Protein AF-A0A9D3ZXK1-F1 (afdb_monomer_lite)

Radius of gyration: 19.66 Å; chains: 1; bounding box: 47×27×54 Å

Foldseek 3Di:
DVVLCVVLQFDDKDWACDDDPFHTDMDTHHPQKDKAWDDDDRFKTWIWIQRPVPRDIDIDIDGGCDPVNVVLVVVLVVVLVVLVVDDDDPVSVVVNVVSVVVVVVVVVVVVVVVVVVCPDDCVPCVPSCVVSVVVVVVVVVVVVVD

Secondary structure (DSSP, 8-state):
-HHHHHHTT--EEEEEPPBTTBPPEEEEE-TTEEEEEEEEETTEEEEEEEETTT--EEEEEEEPPPHHHHHHHHHHHHHHHHHHTS---HHHHHHHHHHHHHHHHHHHHHHHHHHHH--S-GGGTGGGTHHHHHHHHHHHHHHS--

pLDDT: mean 70.44, std 13.48, range [38.59, 92.44]

Sequence (146 aa):
MEGIRRKCSFHHGIDVGAEGSKGGLSLSWRHHDVVTLRSYLQDHIDVVIQDAEKGFLWHFTYFSRHPEERAYKKGYGDRLNELYAKDLDDDTLVELTKVQLGLNLEADKEEIFWKQRVRINWLSNSDRNITFFHKMVTGRMQRNAI

Organism: NCBI:txid47602

Structure (mmCIF, N/CA/C/O backbone):
data_AF-A0A9D3ZXK1-F1
#
_entry.id   AF-A0A9D3ZXK1-F1
#
loop_
_atom_site.group_PDB
_atom_site.id
_atom_site.type_symbol
_atom_site.label_atom_id
_atom_site.label_alt_id
_atom_site.label_comp_id
_atom_site.label_asym_id
_atom_site.label_entity_id
_atom_site.label_seq_id
_atom_site.pdbx_PDB_ins_code
_atom_site.Cartn_x
_atom_site.Cartn_y
_atom_site.Cartn_z
_atom_site.occupancy
_atom_site.B_iso_or_equiv
_atom_site.auth_seq_id
_atom_site.auth_comp_id
_atom_site.auth_asym_id
_atom_site.auth_atom_id
_atom_site.pdbx_PDB_model_num
ATOM 1 N N . MET A 1 1 ? -18.996 -6.599 2.495 1.00 62.66 1 MET A N 1
ATOM 2 C CA . MET A 1 1 ? -18.148 -7.823 2.493 1.00 62.66 1 MET A CA 1
ATOM 3 C C . MET A 1 1 ? -18.407 -8.718 3.711 1.00 62.66 1 MET A C 1
ATOM 5 O O 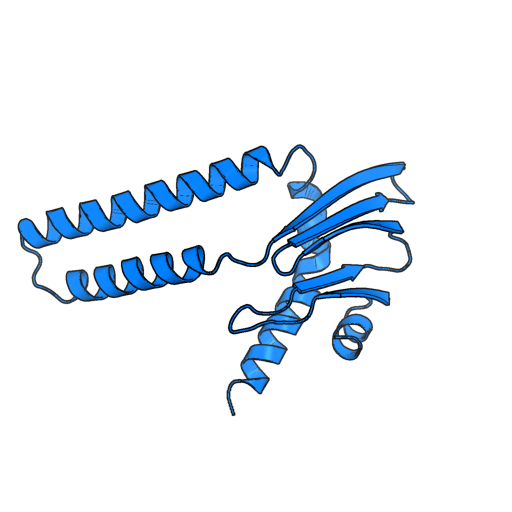. MET A 1 1 ? -17.498 -9.274 4.324 1.00 62.66 1 MET A O 1
ATOM 9 N N . GLU A 1 2 ? -19.681 -8.923 4.044 1.00 63.00 2 GLU A N 1
ATOM 10 C CA . GLU A 1 2 ? -20.082 -9.408 5.367 1.00 63.00 2 GLU A CA 1
ATOM 11 C C . GLU A 1 2 ? -19.888 -10.921 5.573 1.00 63.00 2 GLU A C 1
ATOM 13 O O . GLU A 1 2 ? -19.397 -11.347 6.617 1.00 63.00 2 GLU A O 1
ATOM 18 N N . GLY A 1 3 ? -20.174 -11.746 4.559 1.00 70.12 3 GLY A N 1
ATOM 19 C CA . GLY A 1 3 ? -20.013 -13.204 4.659 1.00 70.12 3 GLY A CA 1
ATOM 20 C C . GLY A 1 3 ? -18.559 -13.661 4.859 1.00 70.12 3 GLY A C 1
ATOM 21 O O . GLY A 1 3 ? -18.301 -14.598 5.613 1.00 70.12 3 GLY A O 1
ATOM 22 N N . ILE A 1 4 ? -17.593 -12.977 4.233 1.00 68.56 4 ILE A N 1
ATOM 23 C CA . ILE A 1 4 ? -16.153 -13.260 4.399 1.00 68.56 4 ILE A CA 1
ATOM 24 C C . ILE A 1 4 ? -15.669 -12.790 5.778 1.00 68.56 4 ILE A C 1
ATOM 26 O O . ILE A 1 4 ? -14.907 -13.507 6.426 1.00 68.56 4 ILE A O 1
ATOM 30 N N . ARG A 1 5 ? -16.158 -11.633 6.253 1.00 72.31 5 ARG A N 1
ATOM 31 C CA . ARG A 1 5 ? -15.882 -11.103 7.601 1.00 72.31 5 ARG A CA 1
ATOM 32 C C . ARG A 1 5 ? -16.267 -12.102 8.687 1.00 72.31 5 ARG A C 1
ATOM 34 O O . ARG A 1 5 ? -15.411 -12.493 9.479 1.00 72.31 5 ARG A O 1
ATOM 41 N N . ARG A 1 6 ? -17.516 -12.586 8.658 1.00 71.00 6 ARG A N 1
ATOM 42 C CA . ARG A 1 6 ? -18.026 -13.554 9.645 1.00 71.00 6 ARG A CA 1
ATOM 43 C C . ARG A 1 6 ? -17.235 -14.865 9.628 1.00 71.00 6 ARG A C 1
ATOM 45 O O . ARG A 1 6 ? -16.858 -15.355 10.685 1.00 71.00 6 ARG A O 1
ATOM 52 N N . LYS A 1 7 ? -16.881 -15.384 8.442 1.00 76.56 7 LYS A N 1
ATOM 53 C CA . LYS A 1 7 ? -16.013 -16.577 8.294 1.00 76.56 7 LYS A CA 1
ATOM 54 C C . LYS A 1 7 ? -14.593 -16.398 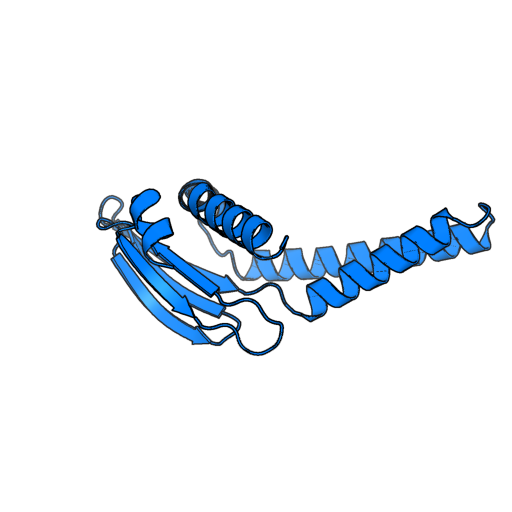8.849 1.00 76.56 7 LYS A C 1
ATOM 56 O O . LYS A 1 7 ? -13.880 -17.383 9.016 1.00 76.56 7 LYS A O 1
ATOM 61 N N . CYS A 1 8 ? -14.162 -15.163 9.086 1.00 69.12 8 CYS A N 1
ATOM 62 C CA . CYS A 1 8 ? -12.856 -14.835 9.655 1.00 69.12 8 CYS A CA 1
ATOM 63 C C . CYS A 1 8 ? -12.963 -14.311 11.099 1.00 69.12 8 CYS A C 1
ATOM 65 O O . CYS A 1 8 ? -12.000 -13.746 11.612 1.00 69.12 8 CYS A O 1
ATOM 67 N N . SER A 1 9 ? -14.122 -14.485 11.746 1.00 77.12 9 SER A N 1
ATOM 68 C CA . SER A 1 9 ? -14.406 -14.023 13.112 1.00 77.12 9 SER A CA 1
ATOM 69 C C . SER A 1 9 ? -14.305 -12.503 13.302 1.00 77.12 9 SER A C 1
ATOM 71 O O . SER A 1 9 ? -14.095 -12.026 14.419 1.00 77.12 9 SER A O 1
ATOM 73 N N . PHE A 1 10 ? -14.474 -11.726 12.227 1.00 77.56 10 PHE A N 1
ATOM 74 C CA . PHE A 1 10 ? -14.641 -10.275 12.296 1.00 77.56 10 PHE A CA 1
ATOM 75 C C . PHE A 1 10 ? -16.129 -9.938 12.337 1.00 77.56 10 PHE A C 1
ATOM 77 O O . PHE A 1 10 ? -16.892 -10.311 11.443 1.00 77.56 10 PHE A O 1
ATOM 84 N N . HIS A 1 11 ? -16.537 -9.236 13.390 1.00 80.69 11 HIS A N 1
ATOM 85 C CA . HIS A 1 11 ? -17.945 -9.007 13.719 1.00 80.69 11 HIS A CA 1
ATOM 86 C C . HIS A 1 11 ? -18.404 -7.645 13.212 1.00 80.69 11 HIS A C 1
ATOM 88 O O . HIS A 1 11 ? -19.489 -7.523 12.649 1.00 80.69 11 HIS A O 1
ATOM 94 N N . HIS A 1 12 ? -17.518 -6.655 13.267 1.00 78.06 12 HIS A N 1
ATOM 95 C CA . HIS A 1 12 ? -17.775 -5.285 12.841 1.00 78.06 12 HIS A CA 1
ATOM 96 C C . HIS A 1 12 ? -16.937 -4.939 11.616 1.00 78.06 12 HIS A C 1
ATOM 98 O O . HIS A 1 12 ? -15.946 -5.613 11.315 1.00 78.06 12 HIS A O 1
ATOM 104 N N . GLY A 1 13 ? -17.359 -3.926 10.868 1.00 79.19 13 GLY A N 1
ATOM 105 C CA . GLY A 1 13 ? -16.581 -3.427 9.746 1.00 79.19 13 GLY A CA 1
ATOM 106 C C . GLY A 1 13 ? -17.240 -2.276 9.002 1.00 79.19 13 GLY A C 1
ATOM 107 O O . GLY A 1 13 ? -18.461 -2.135 9.026 1.00 79.19 13 GLY A O 1
ATOM 108 N N . ILE A 1 14 ? -16.408 -1.489 8.326 1.00 76.69 14 ILE A N 1
ATOM 109 C CA . ILE A 1 14 ? -16.779 -0.380 7.448 1.00 76.69 14 ILE A CA 1
ATOM 110 C C . ILE A 1 14 ? -16.290 -0.722 6.047 1.00 76.69 14 ILE A C 1
ATOM 112 O O . ILE A 1 14 ? -15.127 -1.079 5.861 1.00 76.69 14 ILE A O 1
ATOM 116 N N . ASP A 1 15 ? -17.184 -0.597 5.073 1.00 77.50 15 ASP A N 1
ATOM 117 C CA . ASP A 1 15 ? -16.890 -0.771 3.657 1.00 77.50 15 ASP A CA 1
ATOM 118 C C . ASP A 1 15 ? -17.040 0.598 2.965 1.00 77.50 15 ASP A C 1
ATOM 120 O O . ASP A 1 15 ? -18.104 1.211 3.025 1.00 77.50 15 ASP A O 1
ATOM 124 N N . VAL A 1 16 ? -15.983 1.076 2.305 1.00 74.12 16 VAL A N 1
ATOM 125 C CA . VAL A 1 16 ? -16.016 2.248 1.419 1.00 74.12 16 VAL A CA 1
ATOM 126 C C . VAL A 1 16 ? -16.115 1.735 -0.015 1.00 74.12 16 VAL A C 1
ATOM 128 O O . VAL A 1 16 ? -15.295 0.923 -0.458 1.00 74.12 16 VAL A O 1
ATOM 131 N N . GLY A 1 17 ? -17.161 2.168 -0.723 1.00 66.50 17 GLY A N 1
ATOM 132 C CA . GLY A 1 17 ? -17.454 1.742 -2.090 1.00 66.50 17 GLY A CA 1
ATOM 133 C C . GLY A 1 17 ? -16.294 1.997 -3.054 1.00 66.50 17 GLY A C 1
ATOM 134 O O . GLY A 1 17 ? -15.487 2.902 -2.863 1.00 66.50 17 GLY A O 1
ATOM 135 N N . ALA A 1 18 ? -16.207 1.172 -4.096 1.00 66.50 18 ALA A N 1
ATOM 136 C CA . ALA A 1 18 ? -15.323 1.453 -5.221 1.00 66.50 18 ALA A CA 1
ATOM 137 C C . ALA A 1 18 ? -15.920 2.588 -6.062 1.00 66.50 18 ALA A C 1
ATOM 139 O O . ALA A 1 18 ? -17.132 2.620 -6.268 1.00 66.50 18 ALA A O 1
ATOM 140 N N . GLU A 1 19 ? -15.078 3.463 -6.601 1.00 57.56 19 GLU A N 1
ATOM 141 C CA . GLU A 1 19 ? -15.497 4.414 -7.632 1.00 57.56 19 GLU A CA 1
ATOM 142 C C . GLU A 1 19 ? -14.420 4.478 -8.728 1.00 57.56 19 GLU A C 1
ATOM 144 O O . GLU A 1 19 ? -13.213 4.529 -8.464 1.00 57.56 19 GLU A O 1
ATOM 149 N N . GLY A 1 20 ? -14.871 4.362 -9.979 1.00 65.12 20 GLY A N 1
ATOM 150 C CA . GLY A 1 20 ? -14.008 4.128 -11.137 1.00 65.12 20 GLY A CA 1
ATOM 151 C C . GLY A 1 20 ? -13.223 2.810 -11.044 1.00 65.12 20 GLY A C 1
ATOM 152 O O . GLY A 1 20 ? -13.743 1.778 -10.623 1.00 65.12 20 GLY A O 1
ATOM 153 N N . SER A 1 21 ? -11.948 2.839 -11.444 1.00 57.88 21 SER A N 1
ATOM 154 C CA . SER A 1 21 ? -11.027 1.687 -11.402 1.00 57.88 21 SER A CA 1
ATOM 155 C C . SER A 1 21 ? -10.341 1.487 -10.042 1.00 57.88 21 SER A C 1
ATOM 157 O O . SER A 1 21 ? -9.566 0.538 -9.859 1.00 57.88 21 SER A O 1
ATOM 159 N N . LYS A 1 22 ? -10.602 2.373 -9.072 1.00 59.75 22 LYS A N 1
ATOM 160 C CA . LYS A 1 22 ? -10.035 2.293 -7.724 1.00 59.75 22 LYS A CA 1
ATOM 161 C C . LYS A 1 22 ? -10.851 1.280 -6.923 1.00 59.75 22 LYS A C 1
ATOM 163 O O . LYS A 1 22 ? -12.059 1.420 -6.759 1.00 59.75 22 LYS A O 1
ATOM 168 N N . GLY A 1 23 ? -10.198 0.215 -6.461 1.00 63.16 23 GLY A N 1
ATOM 169 C CA . GLY A 1 23 ? -10.861 -0.786 -5.625 1.00 63.16 23 GLY A CA 1
ATOM 170 C C . GLY A 1 23 ? -11.360 -0.159 -4.320 1.00 63.16 23 GLY A C 1
ATOM 171 O O . GLY A 1 23 ? -10.686 0.698 -3.765 1.00 63.16 23 GLY A O 1
ATOM 172 N N . GLY A 1 24 ? -12.519 -0.593 -3.823 1.00 68.25 24 GLY A N 1
ATOM 173 C CA . GLY A 1 24 ? -13.065 -0.093 -2.556 1.00 68.25 24 GLY A CA 1
ATOM 174 C C . GLY A 1 24 ? -12.247 -0.537 -1.340 1.00 68.25 24 GLY A C 1
ATOM 175 O O . GLY A 1 24 ? -11.610 -1.602 -1.369 1.00 68.25 24 GLY A O 1
ATOM 176 N N . LEU A 1 25 ? -12.306 0.259 -0.271 1.00 71.62 25 LEU A N 1
ATOM 177 C CA . LEU A 1 25 ? -11.628 0.003 1.002 1.00 71.62 25 LEU A CA 1
ATOM 178 C C . LEU A 1 25 ? -12.548 -0.744 1.963 1.00 71.62 25 LEU A C 1
ATOM 180 O O . LEU A 1 25 ? -13.766 -0.597 1.930 1.00 71.62 25 LEU A O 1
ATOM 184 N N . SER A 1 26 ? -11.967 -1.565 2.830 1.00 75.25 26 SER A N 1
ATOM 185 C CA . SER A 1 26 ? -12.724 -2.235 3.881 1.00 75.25 26 SER A CA 1
ATOM 186 C C . SER A 1 26 ? -11.871 -2.442 5.105 1.00 75.25 26 SER A C 1
ATOM 188 O O . SER A 1 26 ? -10.750 -2.944 5.019 1.00 75.25 26 SER A O 1
ATOM 190 N N . LEU A 1 27 ? -12.431 -2.053 6.240 1.00 77.56 27 LEU A N 1
ATOM 191 C CA . LEU A 1 27 ? -11.849 -2.222 7.555 1.00 77.56 27 LEU A CA 1
ATOM 192 C C . LEU A 1 27 ? -12.780 -3.108 8.375 1.00 77.56 27 LEU A C 1
ATOM 194 O O . LEU A 1 27 ? -13.986 -2.895 8.389 1.00 77.56 27 LEU A O 1
ATOM 198 N N . SER A 1 28 ? -12.234 -4.116 9.047 1.00 78.44 28 SER A N 1
ATOM 199 C CA . SER A 1 28 ? -13.000 -5.086 9.837 1.00 78.44 28 SER A CA 1
ATOM 200 C C . SER A 1 28 ? -12.313 -5.346 11.173 1.00 78.44 28 SER A C 1
ATOM 202 O O . SER A 1 28 ? -11.085 -5.409 11.211 1.00 78.44 28 SER A O 1
ATOM 204 N N . TRP A 1 29 ? -13.086 -5.507 12.250 1.00 78.75 29 TRP A N 1
ATOM 205 C CA . TRP A 1 29 ? -12.567 -5.716 13.611 1.00 78.75 29 TRP A CA 1
ATOM 206 C C . TRP A 1 29 ? -13.456 -6.653 14.446 1.00 78.75 29 TRP A C 1
ATOM 208 O O . TRP A 1 29 ? -14.549 -7.065 14.025 1.00 78.75 29 TRP A O 1
ATOM 218 N N . ARG A 1 30 ? -12.946 -7.090 15.604 1.00 77.00 30 ARG A N 1
ATOM 219 C CA . ARG A 1 30 ? -13.624 -8.043 16.496 1.00 77.00 30 ARG A CA 1
ATOM 220 C C . ARG A 1 30 ? -14.447 -7.307 17.557 1.00 77.00 30 ARG A C 1
ATOM 222 O O . ARG A 1 30 ? -14.311 -6.107 17.734 1.00 77.00 30 ARG A O 1
ATOM 229 N N . HIS A 1 31 ? -15.320 -8.026 18.263 1.00 72.69 31 HIS A N 1
ATOM 230 C CA . HIS A 1 31 ? -16.220 -7.434 19.264 1.00 72.69 31 HIS A CA 1
ATOM 231 C C . HIS A 1 31 ? -15.507 -6.767 20.451 1.00 72.69 31 HIS A C 1
ATOM 233 O O . HIS A 1 31 ? -16.094 -5.888 21.071 1.00 72.69 31 HIS A O 1
ATOM 239 N N . HIS A 1 32 ? -14.284 -7.201 20.771 1.00 71.00 32 HIS A N 1
ATOM 240 C CA . HIS A 1 32 ? -13.488 -6.660 21.876 1.00 71.00 32 HIS A CA 1
ATOM 241 C C . HIS A 1 32 ? -12.713 -5.388 21.509 1.00 71.00 32 HIS A C 1
ATOM 243 O O . HIS A 1 32 ? -12.240 -4.695 22.405 1.00 71.00 32 HIS A O 1
ATOM 249 N N . ASP A 1 33 ? -12.598 -5.065 20.219 1.00 72.69 33 ASP A N 1
ATOM 250 C CA . ASP A 1 33 ? -11.931 -3.850 19.767 1.00 72.69 33 ASP A CA 1
ATOM 251 C C . ASP A 1 33 ? -12.967 -2.725 19.648 1.00 72.69 33 ASP A C 1
ATOM 253 O O . ASP A 1 33 ? -13.926 -2.828 18.874 1.00 72.69 33 ASP A O 1
ATOM 257 N N . VAL A 1 34 ? -12.776 -1.629 20.381 1.00 76.69 34 VAL A N 1
ATOM 258 C CA . VAL A 1 34 ? -13.587 -0.421 20.195 1.00 76.69 34 VAL A CA 1
ATOM 259 C C . VAL A 1 34 ? -12.926 0.411 19.103 1.00 76.69 34 VAL A C 1
ATOM 261 O O . VAL A 1 34 ? -11.796 0.857 19.263 1.00 76.69 34 VAL A O 1
ATOM 264 N N . VAL A 1 35 ? -13.608 0.607 17.975 1.00 78.69 35 VAL A N 1
ATOM 265 C CA . VAL A 1 35 ? -13.083 1.370 16.833 1.00 78.69 35 VAL A CA 1
ATOM 266 C C . VAL A 1 35 ? -13.967 2.582 16.584 1.00 78.69 35 VAL A C 1
ATOM 268 O O . VAL A 1 35 ? -15.152 2.448 16.282 1.00 78.69 35 VAL A O 1
ATOM 271 N N . THR A 1 36 ? -13.370 3.764 16.669 1.00 78.19 36 THR A N 1
ATOM 272 C CA . THR A 1 36 ? -14.007 5.055 16.418 1.00 78.19 36 THR A CA 1
ATOM 273 C C . THR A 1 36 ? -13.514 5.611 15.091 1.00 78.19 36 THR A C 1
ATOM 275 O O . THR A 1 36 ? -12.328 5.895 14.926 1.00 78.19 36 THR A O 1
ATOM 278 N N . LEU A 1 37 ? -14.422 5.792 14.135 1.00 78.56 37 LEU A N 1
ATOM 279 C CA . LEU A 1 37 ? -14.119 6.427 12.855 1.00 78.56 37 LEU A CA 1
ATOM 280 C C . LEU A 1 37 ? -13.912 7.935 13.046 1.00 78.56 37 LEU A C 1
ATOM 282 O O . LEU A 1 37 ? -14.789 8.606 13.586 1.00 78.56 37 LEU A O 1
ATOM 286 N N . ARG A 1 38 ? -12.771 8.472 12.599 1.00 79.69 38 ARG A N 1
ATOM 287 C CA . ARG A 1 38 ? -12.495 9.920 12.616 1.00 79.69 38 ARG A CA 1
ATOM 288 C C . ARG A 1 38 ? -12.806 10.576 11.281 1.00 79.69 38 ARG A C 1
ATOM 290 O O . ARG A 1 38 ? -13.464 11.611 11.252 1.00 79.69 38 ARG A O 1
ATOM 297 N N . SER A 1 39 ? -12.339 9.981 10.191 1.00 73.94 39 SER A N 1
ATOM 298 C CA . SER A 1 39 ? -12.621 10.437 8.834 1.00 73.94 39 SER A CA 1
ATOM 299 C C . SER A 1 39 ? -12.584 9.270 7.862 1.00 73.94 39 SER A C 1
ATOM 301 O O . SER A 1 39 ? -11.945 8.246 8.101 1.00 73.94 39 SER A O 1
ATOM 303 N N . TYR A 1 40 ? -13.280 9.420 6.746 1.00 75.25 40 TYR A N 1
ATOM 304 C CA . TYR A 1 40 ? -13.121 8.532 5.609 1.00 75.25 40 TYR A CA 1
ATOM 305 C C . TYR A 1 40 ? -13.309 9.328 4.323 1.00 75.25 40 TYR A C 1
ATOM 307 O O . TYR A 1 40 ? -14.179 10.194 4.241 1.00 75.25 40 TYR A O 1
ATOM 315 N N . LEU A 1 41 ? -12.482 9.024 3.330 1.00 69.19 41 LEU A N 1
ATOM 316 C CA . LEU A 1 41 ? -12.667 9.411 1.938 1.00 69.19 41 LEU A CA 1
ATOM 317 C C . LEU A 1 41 ? -12.530 8.158 1.073 1.00 69.19 41 LEU A C 1
ATOM 319 O O . LEU A 1 41 ? -12.258 7.057 1.551 1.00 69.19 41 LEU A O 1
ATOM 323 N N . GLN A 1 42 ? -12.710 8.327 -0.229 1.00 67.50 42 GLN A N 1
ATOM 324 C CA . GLN A 1 42 ? -12.585 7.249 -1.202 1.00 67.50 42 GLN A CA 1
ATOM 325 C C . GLN A 1 42 ? -11.219 6.536 -1.149 1.00 67.50 42 GLN A C 1
ATOM 327 O O . GLN A 1 42 ? -11.118 5.346 -1.443 1.00 67.50 42 GLN A O 1
ATOM 332 N N . ASP A 1 43 ? -10.163 7.257 -0.777 1.00 66.19 43 ASP A N 1
ATOM 333 C CA . ASP A 1 43 ? -8.785 6.783 -0.758 1.00 66.19 43 ASP A CA 1
ATOM 334 C C . ASP A 1 43 ? -8.226 6.547 0.646 1.00 66.19 43 ASP A C 1
ATOM 336 O O . ASP A 1 43 ? -7.115 6.026 0.749 1.00 66.19 43 ASP A O 1
ATOM 340 N N . HIS A 1 44 ? -8.976 6.855 1.713 1.00 75.81 44 HIS A N 1
ATOM 341 C CA . HIS A 1 44 ? -8.527 6.575 3.070 1.00 75.81 44 HIS A CA 1
ATOM 342 C C . HIS A 1 44 ? -9.642 6.289 4.080 1.00 75.81 44 HIS A C 1
ATOM 344 O O . HIS A 1 44 ? -10.739 6.837 4.014 1.00 75.81 44 HIS A O 1
ATOM 350 N N . ILE A 1 45 ? -9.319 5.469 5.078 1.00 72.19 45 ILE A N 1
ATOM 351 C CA . ILE A 1 45 ? -10.121 5.263 6.286 1.00 72.19 45 ILE A CA 1
ATOM 352 C C . ILE A 1 45 ? -9.243 5.629 7.478 1.00 72.19 45 ILE A C 1
ATOM 354 O O . ILE A 1 45 ? -8.198 5.015 7.669 1.00 72.19 45 ILE A O 1
ATOM 358 N N . ASP A 1 46 ? -9.670 6.598 8.281 1.00 77.81 46 ASP A N 1
ATOM 359 C CA . ASP A 1 46 ? -8.983 7.028 9.496 1.00 77.81 46 ASP A CA 1
ATOM 360 C C . ASP A 1 46 ? -9.779 6.638 10.739 1.00 77.81 46 ASP A C 1
ATOM 362 O O . ASP A 1 46 ? -10.917 7.075 10.934 1.00 77.81 46 ASP A O 1
ATOM 366 N N . VAL A 1 47 ? -9.182 5.825 11.604 1.00 80.00 47 VAL A N 1
ATOM 367 C CA . VAL A 1 47 ? -9.814 5.357 12.835 1.00 80.00 47 VAL A CA 1
ATOM 368 C C . VAL A 1 47 ? -8.911 5.533 14.038 1.00 80.00 47 VAL A C 1
ATOM 370 O O . VAL A 1 47 ? -7.686 5.573 13.960 1.00 80.00 47 VAL A O 1
ATOM 373 N N . VAL A 1 48 ? -9.555 5.574 15.190 1.00 78.19 48 VAL A N 1
ATOM 374 C CA . VAL A 1 48 ? -8.931 5.400 16.486 1.00 78.19 48 VAL A CA 1
ATOM 375 C C . VAL A 1 48 ? -9.457 4.103 17.075 1.00 78.19 48 VAL A C 1
ATOM 377 O O . VAL A 1 48 ? -10.661 3.921 17.213 1.00 78.19 48 VAL A O 1
ATOM 380 N N . ILE A 1 49 ? -8.555 3.199 17.411 1.00 76.00 49 ILE A N 1
ATOM 381 C CA . ILE A 1 49 ? -8.850 1.935 18.065 1.00 76.00 49 ILE A CA 1
ATOM 382 C C . ILE A 1 49 ? -8.545 2.124 19.550 1.00 76.00 49 ILE A C 1
ATOM 384 O O . ILE A 1 49 ? -7.529 2.710 19.913 1.00 76.00 49 ILE A O 1
ATOM 388 N N . GLN A 1 50 ? -9.423 1.654 20.419 1.00 71.75 50 GLN A N 1
ATOM 389 C CA . GLN A 1 50 ? -9.201 1.568 21.851 1.00 71.75 50 GLN A CA 1
ATOM 390 C C . GLN A 1 50 ? -9.149 0.085 22.206 1.00 71.75 50 GLN A C 1
ATOM 392 O O . GLN A 1 50 ? -10.135 -0.640 22.059 1.00 71.75 50 GLN A O 1
ATOM 397 N N . ASP A 1 51 ? -7.966 -0.371 22.615 1.00 67.81 51 ASP A N 1
ATOM 398 C CA . ASP A 1 51 ? -7.780 -1.732 23.108 1.00 67.81 51 ASP A CA 1
ATOM 399 C C . ASP A 1 51 ? -8.330 -1.796 24.542 1.00 67.81 51 ASP A C 1
ATOM 401 O O . ASP A 1 51 ? -7.786 -1.168 25.456 1.00 67.81 51 ASP A O 1
ATOM 405 N N . ALA A 1 52 ? -9.442 -2.513 24.718 1.00 58.69 52 ALA A N 1
ATOM 406 C CA . ALA A 1 52 ? -10.125 -2.636 26.002 1.00 58.69 52 ALA A CA 1
ATOM 407 C C . ALA A 1 52 ? -9.307 -3.417 27.050 1.00 58.69 52 ALA A C 1
ATOM 409 O O . ALA A 1 52 ? -9.524 -3.228 28.243 1.00 58.69 52 ALA A O 1
ATOM 410 N N . GLU A 1 53 ? -8.361 -4.262 26.626 1.00 62.97 53 GLU A N 1
ATOM 411 C CA . GLU A 1 53 ? -7.534 -5.081 27.521 1.00 62.97 53 GLU A CA 1
ATOM 412 C C . GLU A 1 53 ? -6.257 -4.352 27.944 1.00 62.97 53 GLU A C 1
ATOM 414 O O . GLU A 1 53 ? -5.787 -4.511 29.069 1.00 62.97 53 GLU A O 1
ATOM 419 N N . LYS A 1 54 ? -5.682 -3.547 27.044 1.00 64.81 54 LYS A N 1
ATOM 420 C CA . LYS A 1 54 ? -4.384 -2.893 27.269 1.00 64.81 54 LYS A CA 1
ATOM 421 C C . LYS A 1 54 ? -4.486 -1.415 27.638 1.00 64.81 54 LYS A C 1
ATOM 423 O O . LYS A 1 54 ? -3.479 -0.825 28.010 1.00 64.81 54 LYS A O 1
ATOM 428 N N . GLY A 1 55 ? -5.668 -0.807 27.523 1.00 61.66 55 GLY A N 1
ATOM 429 C CA . GLY A 1 55 ? -5.899 0.594 27.891 1.00 61.66 55 GLY A CA 1
ATOM 430 C C . GLY A 1 55 ? -5.217 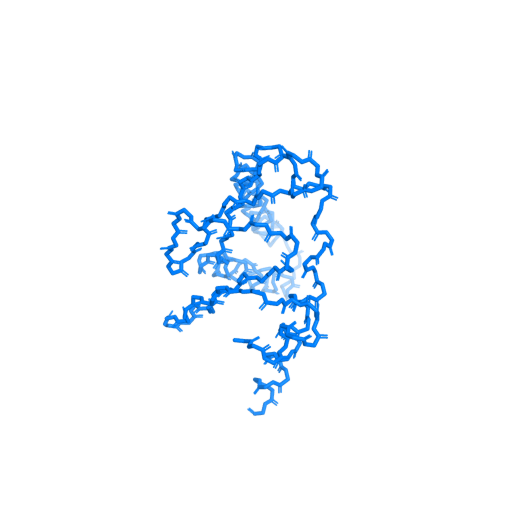1.615 26.974 1.00 61.66 55 GLY A C 1
ATOM 431 O O . GLY A 1 55 ? -5.165 2.796 27.312 1.00 61.66 55 GLY A O 1
ATOM 432 N N . PHE A 1 56 ? -4.701 1.191 25.815 1.00 61.53 56 PHE A N 1
ATOM 433 C CA . PHE A 1 56 ? -4.060 2.086 24.854 1.00 61.53 56 PHE A CA 1
ATOM 434 C C . PHE A 1 56 ? -5.015 2.474 23.728 1.00 61.53 56 PHE A C 1
ATOM 436 O O . PHE A 1 56 ? -5.744 1.651 23.168 1.00 61.53 56 PHE A O 1
ATOM 443 N N . LEU A 1 57 ? -4.956 3.757 23.383 1.00 64.44 57 LEU A N 1
ATOM 444 C CA . LEU A 1 57 ? -5.626 4.356 22.243 1.00 64.44 57 LEU A CA 1
ATOM 445 C C . LEU A 1 57 ? -4.625 4.446 21.087 1.00 64.44 57 LEU A C 1
ATOM 447 O O . LEU A 1 57 ? -3.532 4.984 21.258 1.00 64.44 57 LEU A O 1
ATOM 451 N N . TRP A 1 58 ? -4.977 3.921 19.921 1.00 71.69 58 TRP A N 1
ATOM 452 C CA . TRP A 1 58 ? -4.088 3.832 18.770 1.00 71.69 58 TRP A CA 1
ATOM 453 C C . TRP A 1 58 ? -4.784 4.347 17.521 1.00 71.69 58 TRP A C 1
ATOM 455 O O . TRP A 1 58 ? -5.954 4.081 17.273 1.00 71.69 58 TRP A O 1
ATOM 465 N N . HIS A 1 59 ? -4.055 5.151 16.758 1.00 69.94 59 HIS A N 1
ATOM 466 C CA . HIS A 1 59 ? -4.542 5.815 15.558 1.00 69.94 59 HIS A CA 1
ATOM 467 C C . HIS A 1 59 ? -4.114 5.007 14.333 1.00 69.94 59 HIS A C 1
ATOM 469 O O . HIS A 1 59 ? -2.960 4.592 14.233 1.00 69.94 59 HIS A O 1
ATOM 475 N N . PHE A 1 60 ? -5.054 4.730 13.433 1.00 67.62 60 PHE A N 1
ATOM 476 C CA . PHE A 1 60 ? -4.820 3.937 12.235 1.00 67.62 60 PHE A CA 1
ATOM 477 C C . PHE A 1 60 ? -5.458 4.614 11.028 1.00 67.62 60 PHE A C 1
ATOM 479 O O . PHE A 1 60 ? -6.680 4.715 10.938 1.00 67.62 60 PHE A O 1
ATOM 486 N N . THR A 1 61 ? -4.624 5.010 10.069 1.00 68.06 61 THR A N 1
ATOM 487 C CA . THR A 1 61 ? -5.085 5.489 8.768 1.00 68.06 61 THR A CA 1
ATOM 488 C C . THR A 1 61 ? -4.733 4.473 7.685 1.00 68.06 61 THR A C 1
ATOM 490 O O . THR A 1 61 ? -3.561 4.260 7.375 1.00 68.06 61 THR A O 1
ATOM 493 N N . TYR A 1 62 ? -5.746 3.851 7.093 1.00 68.19 62 TYR A N 1
ATOM 494 C CA . TYR A 1 62 ? -5.613 2.994 5.921 1.00 68.19 62 TYR A CA 1
ATOM 495 C C . TYR A 1 62 ? -5.713 3.822 4.645 1.00 68.19 62 TYR A C 1
ATOM 497 O O . TYR A 1 62 ? -6.645 4.609 4.526 1.00 68.19 62 TYR A O 1
ATOM 505 N N . PHE A 1 63 ? -4.818 3.593 3.684 1.00 67.38 63 PHE A N 1
ATOM 506 C CA . PHE A 1 63 ? -4.882 4.195 2.351 1.00 67.38 63 PHE A CA 1
ATOM 507 C C . PHE A 1 63 ? -5.139 3.137 1.290 1.00 67.38 63 PHE A C 1
ATOM 509 O O . PHE A 1 63 ? -4.580 2.038 1.337 1.00 67.38 63 PHE A O 1
ATOM 516 N N . SER A 1 64 ? -5.947 3.489 0.293 1.00 64.88 64 SER A N 1
ATOM 517 C CA . SER A 1 64 ? -5.913 2.783 -0.982 1.00 64.88 64 SER A CA 1
ATOM 518 C C . SER A 1 64 ? -4.518 2.914 -1.584 1.00 64.88 64 SER A C 1
ATOM 520 O O . SER A 1 64 ? -3.928 3.989 -1.527 1.00 64.88 64 SER A O 1
ATOM 522 N N . ARG A 1 65 ? -4.037 1.870 -2.276 1.00 60.53 65 ARG A N 1
ATOM 523 C CA . ARG A 1 65 ? -2.925 2.043 -3.225 1.00 60.53 65 ARG A CA 1
ATOM 524 C C . ARG A 1 65 ? -3.261 3.196 -4.163 1.00 60.53 65 ARG A C 1
ATOM 526 O O . ARG A 1 65 ? -4.343 3.189 -4.769 1.00 60.53 65 ARG A O 1
ATOM 533 N N . HIS A 1 66 ? -2.359 4.166 -4.258 1.00 63.38 66 HIS A N 1
ATOM 534 C CA . HIS A 1 66 ? -2.571 5.328 -5.105 1.00 63.38 66 HIS A CA 1
ATOM 535 C C . HIS A 1 66 ? -2.569 4.876 -6.579 1.00 63.38 66 HIS A C 1
ATOM 537 O O . HIS A 1 66 ? -1.789 4.000 -6.960 1.00 63.38 66 HIS A O 1
ATOM 543 N N . PRO A 1 67 ? -3.456 5.413 -7.436 1.00 59.44 67 PRO A N 1
ATOM 544 C CA . PRO A 1 67 ? -3.459 5.094 -8.867 1.00 59.44 67 PRO A CA 1
ATOM 545 C C . PRO A 1 67 ? -2.101 5.351 -9.527 1.00 59.44 67 PRO A C 1
ATOM 547 O O . PRO A 1 67 ? -1.677 4.570 -10.376 1.00 59.44 67 PRO A O 1
ATOM 550 N N . GLU A 1 68 ? -1.411 6.403 -9.082 1.00 63.38 68 GLU A N 1
ATOM 551 C CA . GLU A 1 68 ? -0.058 6.761 -9.509 1.00 63.38 68 GLU A CA 1
ATOM 552 C C . GLU A 1 68 ? 0.945 5.653 -9.170 1.00 63.38 68 GLU A C 1
ATOM 554 O O . GLU A 1 68 ? 1.716 5.265 -10.042 1.00 63.38 68 GLU A O 1
ATOM 559 N N . GLU A 1 69 ? 0.827 5.036 -7.984 1.00 67.75 69 GLU A N 1
ATOM 560 C CA . GLU A 1 69 ? 1.633 3.885 -7.543 1.00 67.75 69 GLU A CA 1
ATOM 561 C C . GLU A 1 69 ? 1.607 2.728 -8.534 1.00 67.75 69 GLU A C 1
ATOM 563 O O . GLU A 1 69 ? 2.629 2.163 -8.925 1.00 67.75 69 GLU A O 1
ATOM 568 N N . ARG A 1 70 ? 0.400 2.380 -8.984 1.00 66.62 70 ARG A N 1
ATOM 569 C CA . ARG A 1 70 ? 0.217 1.325 -9.981 1.00 66.62 70 ARG A CA 1
ATOM 570 C C . ARG A 1 70 ? 0.747 1.747 -11.342 1.00 66.62 70 ARG A C 1
ATOM 572 O O . ARG A 1 70 ? 1.326 0.917 -12.035 1.00 66.62 70 ARG A O 1
ATOM 579 N N . ALA A 1 71 ? 0.519 3.000 -11.727 1.00 71.00 71 ALA A N 1
ATOM 580 C CA . ALA A 1 71 ? 0.899 3.512 -13.033 1.00 71.00 71 ALA A CA 1
ATOM 581 C C . ALA A 1 71 ? 2.422 3.547 -13.205 1.00 71.00 71 ALA A C 1
ATOM 583 O O . ALA A 1 71 ? 2.910 3.030 -14.208 1.00 71.00 71 ALA A O 1
ATOM 584 N N . TYR A 1 72 ? 3.180 4.064 -12.230 1.00 75.81 72 TYR A N 1
ATOM 585 C CA . TYR A 1 72 ? 4.638 4.085 -12.352 1.00 75.81 72 TYR A CA 1
ATOM 586 C C . TYR A 1 72 ? 5.252 2.698 -12.153 1.00 75.81 72 TYR A C 1
ATOM 588 O O . TYR A 1 72 ? 6.130 2.343 -12.930 1.00 75.81 72 TYR A O 1
ATOM 596 N N . LYS A 1 73 ? 4.787 1.861 -11.204 1.00 80.00 73 LYS A N 1
ATOM 597 C CA . LYS A 1 73 ? 5.328 0.490 -11.045 1.00 80.00 73 LYS A CA 1
ATOM 598 C C . LYS A 1 73 ? 5.138 -0.320 -12.323 1.00 80.00 73 LYS A C 1
ATOM 600 O O . LYS A 1 73 ? 6.043 -1.042 -12.730 1.00 80.00 73 LYS A O 1
ATOM 605 N N . LYS A 1 74 ? 3.986 -0.155 -12.982 1.00 83.75 74 LYS A N 1
ATOM 606 C CA . LYS A 1 74 ? 3.741 -0.738 -14.300 1.00 83.75 74 LYS A CA 1
ATOM 607 C C . LYS A 1 74 ? 4.660 -0.127 -15.363 1.00 83.75 74 LYS A C 1
ATOM 609 O O . LYS A 1 74 ? 5.337 -0.877 -16.044 1.00 83.75 74 LYS A O 1
ATOM 614 N N . GLY A 1 75 ? 4.735 1.201 -15.470 1.00 86.94 75 GLY A N 1
ATOM 615 C CA . GLY A 1 75 ? 5.552 1.878 -16.486 1.00 86.94 75 GLY A CA 1
ATOM 616 C C . GLY A 1 75 ? 7.048 1.554 -16.395 1.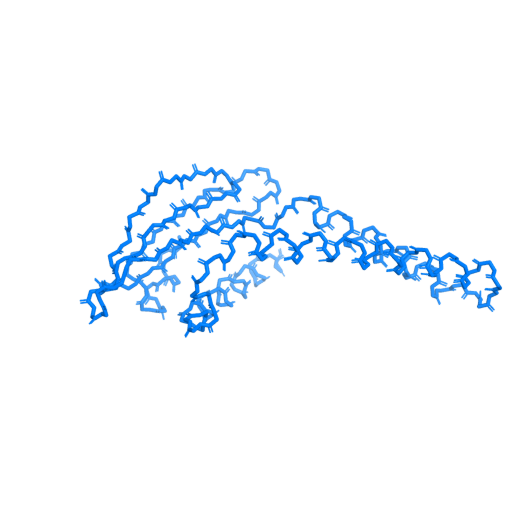00 86.94 75 GLY A C 1
ATOM 617 O O . GLY A 1 75 ? 7.665 1.207 -17.397 1.00 86.94 75 GLY A O 1
ATOM 618 N N . TYR A 1 76 ? 7.626 1.599 -15.192 1.00 86.00 76 TYR A N 1
ATOM 619 C CA . TYR A 1 76 ? 9.012 1.190 -14.958 1.00 86.00 76 TYR A CA 1
ATOM 620 C C . TYR A 1 76 ? 9.208 -0.316 -15.190 1.00 86.00 76 TYR A C 1
ATOM 622 O O . TYR A 1 76 ? 10.228 -0.708 -15.748 1.00 86.00 76 TYR A O 1
ATOM 630 N N . GLY A 1 77 ? 8.238 -1.161 -14.817 1.00 86.44 77 GLY A N 1
ATOM 631 C CA . GLY A 1 77 ? 8.287 -2.605 -15.071 1.00 86.44 77 GLY A CA 1
ATOM 632 C C . GLY A 1 77 ? 8.268 -2.954 -16.562 1.00 86.44 77 GLY A C 1
ATOM 633 O O . GLY A 1 77 ? 9.104 -3.730 -17.020 1.00 86.44 77 GLY A O 1
ATOM 634 N N . ASP A 1 78 ? 7.367 -2.336 -17.326 1.00 90.25 78 ASP A N 1
ATOM 635 C CA . ASP A 1 78 ? 7.284 -2.481 -18.782 1.00 90.25 78 ASP A CA 1
ATOM 636 C C . ASP A 1 78 ? 8.606 -2.023 -19.430 1.00 90.25 78 ASP A C 1
ATOM 638 O O . ASP A 1 78 ? 9.179 -2.740 -20.250 1.00 90.25 78 ASP A O 1
ATOM 642 N N . ARG A 1 79 ? 9.165 -0.889 -18.978 1.00 88.62 79 ARG A N 1
ATOM 643 C CA . ARG A 1 79 ? 10.441 -0.363 -19.482 1.00 88.62 79 ARG A CA 1
ATOM 644 C C . ARG A 1 79 ? 11.645 -1.248 -19.152 1.00 88.62 79 ARG A C 1
ATOM 646 O O . ARG A 1 79 ? 12.524 -1.402 -19.995 1.00 88.62 79 ARG A O 1
ATOM 653 N N . LEU A 1 80 ? 11.705 -1.831 -17.954 1.00 89.00 80 LEU A N 1
ATOM 654 C CA . LEU A 1 80 ? 12.751 -2.795 -17.603 1.00 89.00 80 LEU A CA 1
ATOM 655 C C . LEU A 1 80 ? 12.679 -4.022 -18.509 1.00 89.00 80 LEU A C 1
ATOM 657 O O . LEU A 1 80 ? 13.702 -4.435 -19.041 1.00 89.00 80 LEU A O 1
ATOM 661 N N . ASN A 1 81 ? 11.481 -4.569 -18.728 1.00 89.12 81 ASN A N 1
ATOM 662 C CA . ASN A 1 81 ? 11.296 -5.722 -19.609 1.00 89.12 81 ASN A CA 1
ATOM 663 C C . ASN A 1 81 ? 11.759 -5.426 -21.043 1.00 89.12 81 ASN A C 1
ATOM 665 O O . ASN A 1 81 ? 12.426 -6.259 -21.648 1.00 89.12 81 ASN A O 1
ATOM 669 N N . GLU A 1 82 ? 11.458 -4.233 -21.568 1.00 90.12 82 GLU A N 1
ATOM 670 C CA . GLU A 1 82 ? 11.960 -3.787 -22.873 1.00 90.12 82 GLU A CA 1
ATOM 671 C C . GLU A 1 82 ? 13.489 -3.712 -22.923 1.00 90.12 82 GLU A C 1
ATOM 673 O O . GLU A 1 82 ? 14.088 -4.122 -23.913 1.00 90.12 82 GLU A O 1
ATOM 678 N N . LEU A 1 83 ? 14.124 -3.165 -21.883 1.00 87.69 83 LEU A N 1
ATOM 679 C CA . LEU A 1 83 ? 15.578 -2.996 -21.839 1.00 87.69 83 LEU A CA 1
ATOM 680 C C . LEU A 1 83 ? 16.306 -4.330 -21.653 1.00 87.69 83 LEU A C 1
ATOM 682 O O . LEU A 1 83 ? 17.325 -4.548 -22.294 1.00 87.69 83 LEU A O 1
ATOM 686 N N . TYR A 1 84 ? 15.763 -5.250 -20.854 1.00 84.25 84 TYR A N 1
ATOM 687 C CA . TYR A 1 84 ? 16.314 -6.601 -20.703 1.00 84.25 84 TYR A CA 1
ATOM 688 C C . TYR A 1 84 ? 16.136 -7.479 -21.945 1.00 84.25 84 TYR A C 1
ATOM 690 O O . TYR A 1 84 ? 16.849 -8.468 -22.094 1.00 84.25 84 TYR A O 1
ATOM 698 N N . ALA A 1 85 ? 15.189 -7.145 -22.825 1.00 88.44 85 ALA A N 1
ATOM 699 C CA . ALA A 1 85 ? 15.000 -7.833 -24.098 1.00 88.44 85 ALA A CA 1
ATOM 700 C C . ALA A 1 85 ? 15.968 -7.357 -25.199 1.00 88.44 85 ALA A C 1
ATOM 702 O O . ALA A 1 85 ? 16.020 -7.976 -26.261 1.00 88.44 85 ALA A O 1
ATOM 703 N N . LYS A 1 86 ? 16.702 -6.260 -24.973 1.00 89.19 86 LYS A N 1
ATOM 704 C CA . LYS A 1 86 ? 17.726 -5.745 -25.889 1.00 89.19 86 LYS A CA 1
ATOM 705 C C . LYS A 1 86 ? 19.091 -6.348 -25.577 1.00 89.19 86 LYS A C 1
ATOM 707 O O . LYS A 1 86 ? 19.342 -6.804 -24.462 1.00 89.19 86 LYS A O 1
ATOM 712 N N . ASP A 1 87 ? 19.979 -6.308 -26.564 1.00 86.38 87 ASP A N 1
ATOM 713 C CA . ASP A 1 87 ? 21.380 -6.648 -26.353 1.00 86.38 87 ASP A CA 1
ATOM 714 C C . ASP A 1 87 ? 22.010 -5.683 -25.340 1.00 86.38 87 ASP A C 1
ATOM 716 O O . ASP A 1 87 ? 21.748 -4.480 -25.348 1.00 86.38 87 ASP A O 1
ATOM 720 N N . LEU A 1 88 ? 22.827 -6.229 -24.439 1.00 79.00 88 LEU A N 1
ATOM 721 C CA . LEU A 1 88 ? 23.493 -5.467 -23.385 1.00 79.00 88 LEU A CA 1
ATOM 722 C C . LEU A 1 88 ? 24.627 -4.630 -23.987 1.00 79.00 88 LEU A C 1
ATOM 724 O O . LEU A 1 88 ? 25.776 -5.071 -24.040 1.00 79.00 88 LEU A O 1
ATOM 728 N N . ASP A 1 89 ? 24.290 -3.425 -24.433 1.00 90.44 89 ASP A N 1
ATOM 729 C CA . ASP A 1 89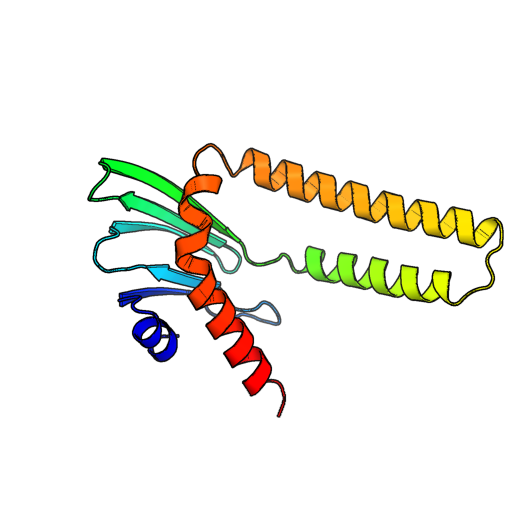 ? 25.241 -2.379 -24.797 1.00 90.44 89 ASP A CA 1
ATOM 730 C C . ASP A 1 89 ? 25.324 -1.282 -23.721 1.00 90.44 89 ASP A C 1
ATOM 732 O O . ASP A 1 89 ? 24.543 -1.240 -22.765 1.00 90.44 89 ASP A O 1
ATOM 736 N N . ASP A 1 90 ? 26.329 -0.414 -23.848 1.00 90.31 90 ASP A N 1
ATOM 737 C CA . ASP A 1 90 ? 26.620 0.639 -22.868 1.00 90.31 90 ASP A CA 1
ATOM 738 C C . ASP A 1 90 ? 25.437 1.614 -22.711 1.00 90.31 90 ASP A C 1
ATOM 740 O O . ASP A 1 90 ? 25.077 1.999 -21.597 1.00 90.31 90 ASP A O 1
ATOM 744 N N . ASP A 1 91 ? 24.736 1.915 -23.808 1.00 90.69 91 ASP A N 1
ATOM 745 C CA . ASP A 1 91 ? 23.533 2.753 -23.801 1.00 90.69 91 ASP A CA 1
ATOM 746 C C . ASP A 1 91 ? 22.375 2.081 -23.042 1.00 90.69 91 ASP A C 1
ATOM 748 O O . ASP A 1 91 ? 21.681 2.718 -22.242 1.00 90.69 91 ASP A O 1
ATOM 752 N N . THR A 1 92 ? 22.185 0.774 -23.231 1.00 89.06 92 THR A N 1
ATOM 753 C CA . THR A 1 92 ? 21.175 -0.025 -22.529 1.00 89.06 92 THR A CA 1
ATOM 754 C C . THR A 1 92 ? 21.494 -0.127 -21.039 1.00 89.06 92 THR A C 1
ATOM 756 O O . THR A 1 92 ? 20.586 -0.014 -20.212 1.00 89.06 92 THR A O 1
ATOM 759 N N . LEU A 1 93 ? 22.771 -0.257 -20.665 1.00 87.62 93 LEU A N 1
ATOM 760 C CA . LEU A 1 93 ? 23.221 -0.236 -19.268 1.00 87.62 93 LEU A CA 1
ATOM 761 C C . LEU A 1 93 ? 22.970 1.123 -18.597 1.00 87.62 93 LEU A C 1
ATOM 763 O O . LEU A 1 93 ? 22.508 1.177 -17.449 1.00 87.62 93 LEU A O 1
ATOM 767 N N . VAL A 1 94 ? 23.220 2.224 -19.308 1.00 91.62 94 VAL A N 1
ATOM 768 C CA . VAL A 1 94 ? 22.925 3.581 -18.827 1.00 91.62 94 VAL A CA 1
ATOM 769 C C . VAL A 1 94 ? 21.423 3.759 -18.599 1.00 91.62 94 VAL A C 1
ATOM 771 O O . VAL A 1 94 ? 21.009 4.256 -17.548 1.00 91.62 94 VAL A O 1
ATOM 774 N N . GLU A 1 95 ? 20.589 3.322 -19.541 1.00 90.25 95 GLU A N 1
ATOM 775 C CA . GLU A 1 95 ? 19.131 3.400 -19.415 1.00 90.25 95 GLU A CA 1
ATOM 776 C C . GLU A 1 95 ? 18.590 2.507 -18.289 1.00 90.25 95 GLU A C 1
ATOM 778 O O . GLU A 1 95 ? 17.765 2.968 -17.496 1.00 90.25 95 GLU A O 1
ATOM 783 N N . LEU A 1 96 ? 19.095 1.277 -18.139 1.00 88.69 96 LEU A N 1
ATOM 784 C CA . LEU A 1 96 ? 18.750 0.399 -17.014 1.00 88.69 96 LEU A CA 1
ATOM 785 C C . LEU A 1 96 ? 19.055 1.076 -15.678 1.00 88.69 96 LEU A C 1
ATOM 787 O O . LEU A 1 96 ? 18.215 1.083 -14.779 1.00 88.69 96 LEU A O 1
ATOM 791 N N . THR A 1 97 ? 20.221 1.712 -15.566 1.00 89.75 97 THR A N 1
ATOM 792 C CA . THR A 1 97 ? 20.629 2.407 -14.340 1.00 89.75 97 THR A CA 1
ATOM 793 C C . THR A 1 97 ? 19.699 3.575 -14.014 1.00 89.75 97 THR A C 1
ATOM 795 O O . THR A 1 97 ? 19.298 3.736 -12.861 1.00 89.75 97 THR A O 1
ATOM 798 N N . LYS A 1 98 ? 19.288 4.368 -15.014 1.00 92.44 98 LYS A N 1
ATOM 799 C CA . LYS A 1 98 ? 18.328 5.471 -14.821 1.00 92.44 98 LYS A CA 1
ATOM 800 C C . LYS A 1 98 ? 16.969 4.972 -14.332 1.00 92.44 98 LYS A C 1
ATOM 802 O O . LYS A 1 98 ? 16.399 5.543 -13.404 1.00 92.44 98 LYS A O 1
ATOM 807 N N . VAL A 1 99 ? 16.460 3.907 -14.947 1.00 90.25 99 VAL A N 1
ATOM 808 C CA . VAL A 1 99 ? 15.175 3.282 -14.601 1.00 90.25 99 VAL A CA 1
ATOM 809 C C . VAL A 1 99 ? 15.225 2.711 -13.179 1.00 90.25 99 VAL A C 1
ATOM 811 O O . VAL A 1 99 ? 14.315 2.956 -12.386 1.00 90.25 99 VAL A O 1
ATOM 814 N N . GLN A 1 100 ? 16.322 2.041 -12.817 1.00 88.56 100 GLN A N 1
ATOM 815 C CA . GLN A 1 100 ? 16.551 1.513 -11.470 1.00 88.56 100 GLN A CA 1
ATOM 816 C C . GLN A 1 100 ? 16.628 2.635 -10.420 1.00 88.56 100 GLN A C 1
ATOM 818 O O . GLN A 1 100 ? 16.035 2.529 -9.347 1.00 88.56 100 GLN A O 1
ATOM 823 N N . LEU A 1 101 ? 17.321 3.734 -10.736 1.00 89.38 101 LEU A N 1
ATOM 824 C CA . LEU A 1 101 ? 17.417 4.903 -9.861 1.00 89.38 101 LEU A CA 1
ATOM 825 C C . LEU A 1 101 ? 16.041 5.550 -9.641 1.00 89.38 101 LEU A C 1
ATOM 827 O O . LEU A 1 101 ? 15.695 5.879 -8.510 1.00 89.38 101 LEU A O 1
ATOM 831 N N . GLY A 1 102 ? 15.241 5.690 -10.703 1.00 88.12 102 GLY A N 1
ATOM 832 C CA . GLY A 1 102 ? 13.876 6.213 -10.622 1.00 88.12 102 GLY A CA 1
ATOM 833 C C . GLY A 1 102 ? 12.972 5.377 -9.713 1.00 88.12 102 GLY A C 1
ATOM 834 O O . GLY A 1 102 ? 12.237 5.936 -8.901 1.00 88.12 102 GLY A O 1
ATOM 835 N N . LEU A 1 103 ? 13.078 4.045 -9.791 1.00 85.12 1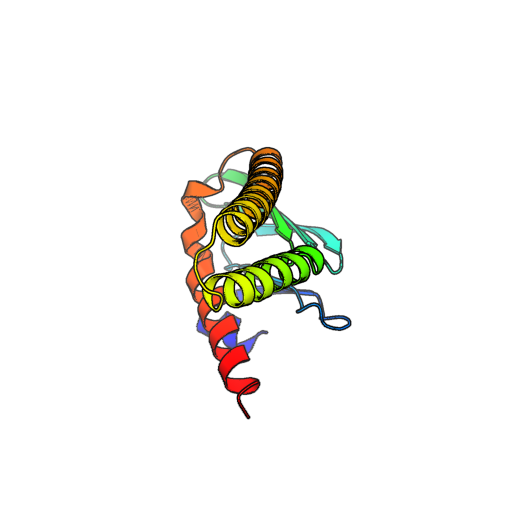03 LEU A N 1
ATOM 836 C CA . LEU A 1 103 ? 12.366 3.128 -8.895 1.00 85.12 103 LEU A CA 1
ATOM 837 C C . LEU A 1 103 ? 12.789 3.290 -7.431 1.00 85.12 103 LEU A C 1
ATOM 839 O O . LEU A 1 103 ? 11.924 3.352 -6.558 1.00 85.12 103 LEU A O 1
ATOM 843 N N . ASN A 1 104 ? 14.093 3.384 -7.165 1.00 87.44 104 ASN A N 1
ATOM 844 C CA . ASN A 1 104 ? 14.611 3.558 -5.806 1.00 87.44 104 ASN A CA 1
ATOM 845 C C . ASN A 1 104 ? 14.140 4.881 -5.192 1.00 87.44 104 ASN A C 1
ATOM 847 O O . ASN A 1 104 ? 13.644 4.892 -4.072 1.00 87.44 104 ASN A O 1
ATOM 851 N N . LEU A 1 105 ? 14.208 5.979 -5.951 1.00 85.62 105 LEU A N 1
ATOM 852 C CA . LEU A 1 105 ? 13.738 7.288 -5.491 1.00 85.62 105 LEU A CA 1
ATOM 853 C C . LEU A 1 105 ? 12.248 7.279 -5.135 1.00 85.62 105 LEU A C 1
ATOM 855 O O . LEU A 1 105 ? 11.830 7.952 -4.196 1.00 85.62 105 LEU A O 1
ATOM 859 N N . GLU A 1 106 ? 11.434 6.539 -5.884 1.00 83.62 106 GLU A N 1
ATOM 860 C CA . GLU A 1 106 ? 10.004 6.438 -5.603 1.00 83.62 106 GLU A CA 1
ATOM 861 C C . GLU A 1 106 ? 9.716 5.541 -4.387 1.00 83.62 106 GLU A C 1
ATOM 863 O O . GLU A 1 106 ? 8.854 5.868 -3.572 1.00 83.62 106 GLU A O 1
ATOM 868 N N . ALA A 1 107 ? 10.488 4.466 -4.202 1.00 76.56 107 ALA A N 1
ATOM 869 C CA . ALA A 1 107 ? 10.437 3.648 -2.991 1.00 76.56 107 ALA A CA 1
ATOM 870 C C . ALA A 1 107 ? 10.850 4.445 -1.738 1.00 76.56 107 ALA A C 1
ATOM 872 O O . ALA A 1 107 ? 10.194 4.336 -0.703 1.00 76.56 107 ALA A O 1
ATOM 873 N N . ASP A 1 108 ? 11.868 5.303 -1.840 1.00 78.88 108 ASP A N 1
ATOM 874 C CA . ASP A 1 108 ? 12.303 6.173 -0.742 1.00 78.88 108 ASP A CA 1
ATOM 875 C C . ASP A 1 108 ? 11.204 7.171 -0.345 1.00 78.88 108 ASP A C 1
ATOM 877 O O . ASP A 1 108 ? 10.963 7.404 0.842 1.00 78.88 108 ASP A O 1
ATOM 881 N N . LYS A 1 109 ? 10.480 7.741 -1.321 1.00 78.12 109 LYS A N 1
ATOM 882 C CA . LYS A 1 109 ? 9.319 8.604 -1.040 1.00 78.12 109 LYS A CA 1
ATOM 883 C C . LYS A 1 109 ? 8.213 7.844 -0.320 1.00 78.12 109 LYS A C 1
ATOM 885 O O . LYS A 1 109 ? 7.665 8.375 0.647 1.00 78.12 109 LYS A O 1
ATOM 890 N N . GLU A 1 110 ? 7.893 6.624 -0.762 1.00 71.06 110 GLU A N 1
ATOM 891 C CA . GLU A 1 110 ? 6.932 5.760 -0.068 1.00 71.06 110 GLU A CA 1
ATOM 892 C C . GLU A 1 110 ? 7.396 5.493 1.371 1.00 71.06 110 GLU A C 1
ATOM 894 O O . GLU A 1 110 ? 6.618 5.663 2.308 1.00 71.06 110 GLU A O 1
ATOM 899 N N . GLU A 1 111 ? 8.661 5.123 1.579 1.00 69.94 111 GLU A N 1
ATOM 900 C CA . GLU A 1 111 ? 9.201 4.831 2.908 1.00 69.94 111 GLU A CA 1
ATOM 901 C C . GLU A 1 111 ? 9.139 6.057 3.831 1.00 69.94 111 GLU A C 1
ATOM 903 O O . GLU A 1 111 ? 8.708 5.944 4.981 1.00 69.94 111 GLU A O 1
ATOM 908 N N . ILE A 1 112 ? 9.518 7.240 3.337 1.00 69.06 112 ILE A N 1
ATOM 909 C CA . ILE A 1 112 ? 9.427 8.502 4.084 1.00 69.06 112 ILE A CA 1
ATOM 910 C C . ILE A 1 112 ? 7.968 8.816 4.423 1.00 69.06 112 ILE A C 1
ATOM 912 O O . ILE A 1 112 ? 7.662 9.129 5.578 1.00 69.06 112 ILE A O 1
ATOM 916 N N . PHE A 1 113 ? 7.063 8.691 3.450 1.00 66.12 113 PHE A N 1
ATOM 917 C CA . PHE A 1 113 ? 5.629 8.884 3.650 1.00 66.12 113 PHE A CA 1
ATOM 918 C C . PHE A 1 113 ? 5.094 7.946 4.740 1.00 66.12 113 PHE A C 1
ATOM 920 O O . PHE A 1 113 ? 4.436 8.399 5.679 1.00 66.12 113 PHE A O 1
ATOM 927 N N . TRP A 1 114 ? 5.426 6.654 4.688 1.00 61.25 114 TRP A N 1
ATOM 928 C CA . TRP A 1 114 ? 4.991 5.685 5.692 1.00 61.25 114 TRP A CA 1
ATOM 929 C C . TRP A 1 114 ? 5.626 5.944 7.061 1.00 61.25 114 TRP A C 1
ATOM 931 O O . TRP A 1 114 ? 4.912 5.927 8.059 1.00 61.25 114 TRP A O 1
ATOM 941 N N . LYS A 1 115 ? 6.919 6.278 7.147 1.00 61.34 115 LYS A N 1
ATOM 942 C CA . LYS A 1 115 ? 7.590 6.616 8.419 1.00 61.34 115 LYS A CA 1
ATOM 943 C C . LYS A 1 115 ? 6.976 7.832 9.107 1.00 61.34 115 LYS A C 1
ATOM 945 O O . LYS A 1 115 ? 6.787 7.814 10.322 1.00 61.34 115 LYS A O 1
ATOM 950 N N . GLN A 1 116 ? 6.644 8.878 8.350 1.00 52.97 116 GLN A N 1
ATOM 951 C CA . GLN A 1 116 ? 6.006 10.080 8.897 1.00 52.97 116 GLN A CA 1
ATOM 952 C C . GLN A 1 116 ? 4.617 9.785 9.476 1.00 52.97 116 GLN A C 1
ATOM 954 O O . GLN A 1 116 ? 4.207 10.412 10.454 1.00 52.97 116 GLN A O 1
ATOM 959 N N . ARG A 1 117 ? 3.908 8.808 8.901 1.00 56.75 117 ARG A N 1
ATOM 960 C CA . ARG A 1 117 ? 2.549 8.424 9.303 1.00 56.75 117 ARG A CA 1
ATOM 961 C C . ARG A 1 117 ? 2.508 7.347 10.381 1.00 56.75 117 ARG A C 1
ATOM 963 O O . ARG A 1 117 ? 1.588 7.334 11.189 1.00 56.75 117 ARG A O 1
ATOM 970 N N . VAL A 1 118 ? 3.512 6.480 10.439 1.00 47.78 118 VAL A N 1
ATOM 971 C CA . VAL A 1 118 ? 3.620 5.365 11.392 1.00 47.78 118 VAL A CA 1
ATOM 972 C C . VAL A 1 118 ? 4.226 5.841 12.716 1.00 47.78 118 VAL A C 1
ATOM 974 O O . VAL A 1 118 ? 5.065 5.176 13.314 1.00 47.78 118 VAL A O 1
ATOM 977 N N . ARG A 1 119 ? 3.815 7.002 13.239 1.00 45.38 119 ARG A N 1
ATOM 978 C CA . ARG A 1 119 ? 4.221 7.399 14.595 1.00 45.38 119 ARG A CA 1
ATOM 979 C C . ARG A 1 119 ? 3.656 6.399 15.613 1.00 45.38 119 ARG A C 1
ATOM 981 O O . ARG A 1 119 ? 2.567 6.584 16.132 1.00 45.38 119 ARG A O 1
ATOM 988 N N . ILE A 1 120 ? 4.494 5.404 15.922 1.00 44.31 120 ILE A N 1
ATOM 989 C CA . ILE A 1 120 ? 4.469 4.501 17.071 1.00 44.31 120 ILE A CA 1
ATOM 990 C C . ILE A 1 120 ? 3.371 3.420 16.955 1.00 44.31 120 ILE A C 1
ATOM 992 O O . ILE A 1 120 ? 2.192 3.722 16.845 1.00 44.31 120 ILE A O 1
ATOM 996 N N . ASN A 1 121 ? 3.773 2.140 17.034 1.00 43.19 121 ASN A N 1
ATOM 997 C CA . ASN A 1 121 ? 2.942 0.942 17.301 1.00 43.19 121 ASN A CA 1
ATOM 998 C C . ASN A 1 121 ? 2.551 -0.008 16.134 1.00 43.19 121 ASN A C 1
ATOM 1000 O O . ASN A 1 121 ? 1.965 -1.059 16.395 1.00 43.19 121 ASN A O 1
ATOM 1004 N N . TRP A 1 122 ? 2.907 0.263 14.868 1.00 44.09 122 TRP A N 1
ATOM 1005 C CA . TRP A 1 122 ? 2.476 -0.591 13.733 1.00 44.09 122 TRP A CA 1
ATOM 1006 C C . TRP A 1 122 ? 3.088 -2.006 13.722 1.00 44.09 122 TRP A C 1
ATOM 1008 O O . TRP A 1 122 ? 2.403 -2.972 13.384 1.00 44.09 122 TRP A O 1
ATOM 1018 N N . LEU A 1 123 ? 4.346 -2.161 14.154 1.00 38.59 123 LEU A N 1
ATOM 1019 C CA . LEU A 1 123 ? 5.067 -3.441 14.070 1.00 38.59 123 LEU A CA 1
ATOM 1020 C C . LEU A 1 123 ? 4.507 -4.555 14.970 1.00 38.59 123 LEU A C 1
ATOM 1022 O O . LEU A 1 123 ? 4.707 -5.724 14.665 1.00 38.59 123 LEU A O 1
ATOM 1026 N N . SER A 1 124 ? 3.810 -4.237 16.066 1.00 39.72 124 SER A N 1
ATOM 1027 C CA . SER A 1 124 ? 3.457 -5.258 17.066 1.00 39.72 124 SER A CA 1
ATOM 1028 C C . SER A 1 124 ? 2.143 -6.003 16.780 1.00 39.72 124 SER A C 1
ATOM 1030 O O . SER A 1 124 ? 1.955 -7.097 17.304 1.00 39.72 124 SER A O 1
ATOM 1032 N N . ASN A 1 125 ? 1.226 -5.454 15.968 1.00 42.53 125 ASN A N 1
ATOM 1033 C CA . ASN A 1 125 ? -0.123 -6.025 15.781 1.00 42.53 125 ASN A CA 1
ATOM 1034 C C . ASN A 1 125 ? -0.574 -6.188 14.313 1.00 42.53 125 ASN A C 1
ATOM 1036 O O . ASN A 1 125 ? -1.714 -6.597 14.081 1.00 42.53 125 ASN A O 1
ATOM 1040 N N . SER A 1 126 ? 0.304 -5.909 13.337 1.00 44.81 126 SER A N 1
ATOM 1041 C CA . SER A 1 126 ? 0.059 -6.075 11.889 1.00 44.81 126 SER A CA 1
ATOM 1042 C C . SER A 1 126 ? -0.518 -7.455 11.526 1.00 44.81 126 SER A C 1
ATOM 1044 O O . SER A 1 126 ? -1.421 -7.557 10.695 1.00 44.81 126 SER A O 1
ATOM 1046 N N . ASP A 1 127 ? -0.105 -8.511 12.232 1.00 47.41 127 ASP A N 1
ATOM 1047 C CA . ASP A 1 127 ? -0.509 -9.889 11.933 1.00 47.41 127 ASP A CA 1
ATOM 1048 C C . ASP A 1 127 ? -2.002 -10.192 12.138 1.00 47.41 127 ASP A C 1
ATOM 1050 O O . ASP A 1 127 ? -2.526 -11.140 11.550 1.00 47.41 127 ASP A O 1
ATOM 1054 N N . ARG A 1 128 ? -2.745 -9.387 12.913 1.00 50.44 128 ARG A N 1
ATOM 1055 C CA . ARG A 1 128 ? -4.141 -9.723 13.262 1.00 50.44 128 ARG A CA 1
ATOM 1056 C C . ARG A 1 128 ? -5.132 -9.607 12.097 1.00 50.44 128 ARG A C 1
ATOM 1058 O O . ARG A 1 128 ? -6.192 -10.228 12.164 1.00 50.44 128 ARG A O 1
ATOM 1065 N N . ASN A 1 129 ? -4.824 -8.844 11.043 1.00 52.88 129 ASN A N 1
ATOM 1066 C CA . ASN A 1 129 ? -5.751 -8.599 9.922 1.00 52.88 129 ASN A CA 1
ATOM 1067 C C . ASN A 1 129 ? -5.346 -9.304 8.609 1.00 52.88 129 ASN A C 1
ATOM 1069 O O . ASN A 1 129 ? -6.150 -9.435 7.684 1.00 52.88 129 ASN A O 1
ATOM 1073 N N . ILE A 1 130 ? -4.120 -9.831 8.534 1.00 54.41 130 ILE A N 1
ATOM 1074 C CA . ILE A 1 130 ? -3.519 -10.403 7.317 1.00 54.41 130 ILE A CA 1
ATOM 1075 C C . ILE A 1 130 ? -4.395 -11.513 6.705 1.00 54.41 130 ILE A C 1
ATOM 1077 O O . ILE A 1 130 ? -4.638 -11.535 5.497 1.00 54.41 130 ILE A O 1
ATOM 1081 N N . THR A 1 131 ? -4.983 -12.387 7.529 1.00 52.19 131 THR A N 1
ATOM 1082 C CA . THR A 1 131 ? -5.831 -13.496 7.055 1.00 52.19 131 THR A CA 1
ATOM 1083 C C . THR A 1 131 ? -7.110 -13.036 6.345 1.00 52.19 131 THR A C 1
ATOM 1085 O O . THR A 1 131 ? -7.524 -13.664 5.367 1.00 52.19 131 THR A O 1
ATOM 1088 N N . PHE A 1 132 ? -7.753 -11.959 6.811 1.00 52.62 132 PHE A N 1
ATOM 1089 C CA . PHE A 1 132 ? -8.954 -11.423 6.163 1.00 52.62 132 PHE A CA 1
ATOM 1090 C C . PHE A 1 132 ? -8.610 -10.779 4.825 1.00 52.62 132 PHE A C 1
ATOM 1092 O O . PHE A 1 132 ? -9.268 -11.071 3.824 1.00 52.62 132 PHE A O 1
ATOM 1099 N N . PHE A 1 133 ? -7.539 -9.982 4.787 1.00 52.75 133 PHE A N 1
ATOM 1100 C CA . PHE A 1 133 ? -7.057 -9.369 3.553 1.00 52.75 133 PHE A CA 1
ATOM 1101 C C . PHE A 1 133 ? -6.680 -10.419 2.502 1.00 52.75 133 PHE A C 1
ATOM 1103 O O . PHE A 1 133 ? -7.162 -10.329 1.373 1.00 52.75 133 PHE A O 1
ATOM 1110 N N . HIS A 1 134 ? -5.929 -11.467 2.860 1.00 57.69 134 HIS A N 1
ATOM 1111 C CA . HIS A 1 134 ? -5.605 -12.538 1.911 1.00 57.69 134 HIS A CA 1
ATOM 1112 C C . HIS A 1 134 ? -6.854 -13.258 1.397 1.00 57.69 134 HIS A C 1
ATOM 1114 O O . HIS A 1 134 ? -7.018 -13.385 0.186 1.00 57.69 134 HIS A O 1
ATOM 1120 N N . LYS A 1 135 ? -7.788 -13.655 2.273 1.00 58.84 135 LYS A N 1
ATOM 1121 C CA . LYS A 1 135 ? -9.038 -14.315 1.846 1.00 58.84 135 LYS A CA 1
ATOM 1122 C C . LYS A 1 135 ? -9.905 -13.416 0.959 1.00 58.84 135 LYS A C 1
ATOM 1124 O O . LYS A 1 135 ? -10.524 -13.907 0.015 1.00 58.84 135 LYS A O 1
ATOM 1129 N N . MET A 1 136 ? -9.942 -12.110 1.226 1.00 55.06 136 MET A N 1
ATOM 1130 C CA . MET A 1 136 ? -10.652 -11.142 0.388 1.00 55.06 136 MET A CA 1
ATOM 1131 C C . MET A 1 136 ? -10.008 -11.019 -1.000 1.00 55.06 136 MET A C 1
ATOM 1133 O O . MET A 1 136 ? -10.724 -11.056 -2.002 1.00 55.06 136 MET A O 1
ATOM 1137 N N . VAL A 1 137 ? -8.678 -10.889 -1.068 1.00 53.91 137 VAL A N 1
ATOM 1138 C CA . VAL A 1 137 ? -7.929 -10.779 -2.330 1.00 53.91 137 VAL A CA 1
ATOM 1139 C C . VAL A 1 137 ? -8.075 -12.057 -3.154 1.00 53.91 137 VAL A C 1
ATOM 1141 O O . VAL A 1 137 ? -8.463 -11.974 -4.318 1.00 53.91 137 VAL A O 1
ATOM 1144 N N . THR A 1 138 ? -7.888 -13.235 -2.551 1.00 63.53 138 THR A N 1
ATOM 1145 C CA . THR A 1 138 ? -8.088 -14.532 -3.218 1.00 63.53 138 THR A CA 1
ATOM 1146 C C . THR A 1 138 ? -9.520 -14.683 -3.739 1.00 63.53 138 THR A C 1
ATOM 1148 O O . THR A 1 138 ? -9.720 -15.050 -4.895 1.00 63.53 138 THR A O 1
ATOM 1151 N N . GLY A 1 139 ? -10.529 -14.317 -2.941 1.00 61.78 139 GLY A N 1
ATOM 1152 C CA . GLY A 1 139 ? -11.931 -14.367 -3.370 1.00 61.78 139 GLY A CA 1
ATOM 1153 C C . GLY A 1 139 ? -12.300 -13.341 -4.452 1.00 61.78 139 GLY A C 1
ATOM 1154 O O . GLY A 1 139 ? -13.314 -13.503 -5.130 1.00 61.78 139 GLY A O 1
ATOM 1155 N N . ARG A 1 140 ? -11.526 -12.262 -4.626 1.00 60.22 140 ARG A N 1
ATOM 1156 C CA . ARG A 1 140 ? -11.663 -11.338 -5.767 1.00 60.22 140 ARG A CA 1
ATOM 1157 C C . ARG A 1 140 ? -10.969 -11.893 -7.012 1.00 60.22 140 ARG A C 1
ATOM 1159 O O . ARG A 1 140 ? -11.577 -11.869 -8.073 1.00 60.22 140 ARG A O 1
ATOM 1166 N N . MET A 1 141 ? -9.760 -12.445 -6.877 1.00 54.09 141 MET A N 1
ATOM 1167 C CA . MET A 1 141 ? -9.033 -13.081 -7.985 1.00 54.09 141 MET A CA 1
ATOM 1168 C C . MET A 1 141 ? -9.844 -14.213 -8.623 1.00 54.09 141 MET A C 1
ATOM 1170 O O . MET A 1 141 ? -9.971 -14.247 -9.836 1.00 54.09 141 MET A O 1
ATOM 1174 N N . GLN A 1 142 ? -10.471 -15.071 -7.813 1.00 57.25 142 GLN A N 1
ATOM 1175 C CA . GLN A 1 142 ? -11.326 -16.154 -8.315 1.00 57.25 142 GLN A CA 1
ATOM 1176 C C . GLN A 1 142 ? -12.573 -15.654 -9.061 1.00 57.25 142 GLN A C 1
ATOM 1178 O O . GLN A 1 142 ? -12.998 -16.282 -10.021 1.00 57.25 142 GLN A O 1
ATOM 1183 N N . ARG A 1 143 ? -13.165 -14.528 -8.636 1.00 59.84 143 ARG A N 1
ATOM 1184 C CA . ARG A 1 143 ? -14.358 -13.950 -9.285 1.00 59.84 143 ARG A CA 1
ATOM 1185 C C . ARG A 1 143 ? -14.045 -13.199 -10.575 1.00 59.84 143 ARG A C 1
ATOM 1187 O O . ARG A 1 143 ? -14.902 -13.134 -11.440 1.00 59.84 143 ARG A O 1
ATOM 1194 N N . ASN A 1 144 ? -12.845 -12.638 -10.682 1.00 46.31 144 ASN A N 1
ATOM 1195 C CA . ASN A 1 144 ? -12.393 -11.903 -11.862 1.00 46.31 144 ASN A CA 1
ATOM 1196 C C . ASN A 1 144 ? -11.691 -12.807 -12.895 1.00 46.31 144 ASN A C 1
ATOM 1198 O O . ASN A 1 144 ? -11.204 -12.297 -13.897 1.00 46.31 144 ASN A O 1
ATOM 1202 N N . ALA A 1 145 ? -11.585 -14.113 -12.626 1.00 55.97 145 ALA A N 1
ATOM 1203 C CA . ALA A 1 145 ? -10.969 -15.109 -13.506 1.00 55.97 145 ALA A CA 1
ATOM 1204 C C . ALA A 1 145 ? -11.991 -15.865 -14.384 1.00 55.97 145 ALA A C 1
ATOM 1206 O O . ALA A 1 145 ? -11.652 -16.910 -14.935 1.00 55.97 145 ALA A O 1
ATOM 1207 N N . ILE A 1 146 ? -13.228 -15.363 -14.478 1.00 43.25 146 ILE A N 1
ATOM 1208 C CA . ILE A 1 146 ? -14.308 -15.883 -15.332 1.00 43.25 146 ILE A CA 1
ATOM 1209 C C . ILE A 1 146 ? -14.545 -14.894 -16.467 1.00 43.25 146 ILE A C 1
ATOM 1211 O O . ILE A 1 146 ? -14.639 -13.684 -16.152 1.00 43.25 146 ILE A O 1
#